Protein AF-A0AAD7PDM5-F1 (afdb_monomer_lite)

Sequence (112 aa):
MDISDCGIIEEIVTGEGSSDSSENVIVFKSLNSFTFDCLPKLASFFSGTYSLNFPSLKRLTVSQCPEMKSLCQGIPSAPDLKHVRLSETKLKKYIEEMFVQDLDYYSNEEEE

Structure (mmCIF, N/CA/C/O backbone):
data_AF-A0AAD7PDM5-F1
#
_entry.id   AF-A0AAD7PDM5-F1
#
loop_
_atom_site.group_PDB
_atom_site.id
_atom_site.type_symbol
_atom_site.label_atom_id
_atom_site.label_alt_id
_atom_site.label_comp_id
_atom_site.label_asym_id
_atom_site.label_entity_id
_atom_site.label_seq_id
_atom_site.pdbx_PDB_ins_code
_atom_site.Cartn_x
_atom_site.Cartn_y
_atom_site.Cartn_z
_atom_site.occupancy
_atom_site.B_iso_or_equiv
_atom_site.auth_seq_id
_atom_site.auth_comp_id
_atom_site.auth_asym_id
_atom_site.auth_atom_id
_atom_site.pdbx_PDB_model_num
ATOM 1 N N . MET A 1 1 ? -6.128 -0.990 -10.883 1.00 90.50 1 MET A N 1
ATOM 2 C CA . MET A 1 1 ? -6.757 -1.965 -9.978 1.00 90.50 1 MET A CA 1
ATOM 3 C C . MET A 1 1 ? -7.675 -1.189 -9.070 1.00 90.50 1 MET A C 1
ATOM 5 O O . MET A 1 1 ? -7.255 -0.148 -8.578 1.00 90.50 1 MET A O 1
ATOM 9 N N . ASP A 1 2 ? -8.903 -1.663 -8.933 1.00 95.00 2 ASP A N 1
ATOM 10 C CA . ASP A 1 2 ? -9.961 -1.007 -8.177 1.00 95.00 2 ASP A CA 1
ATOM 11 C C . ASP A 1 2 ? -10.674 -2.082 -7.354 1.00 95.00 2 ASP A C 1
ATOM 13 O O . ASP A 1 2 ? -11.073 -3.105 -7.917 1.00 95.00 2 ASP A O 1
ATOM 17 N N . ILE A 1 3 ? -10.709 -1.911 -6.036 1.00 95.75 3 ILE A N 1
ATOM 18 C CA . ILE A 1 3 ? -11.349 -2.832 -5.097 1.00 95.75 3 ILE A CA 1
ATOM 19 C C . ILE A 1 3 ? -12.137 -1.981 -4.115 1.00 95.75 3 ILE A C 1
ATOM 21 O O .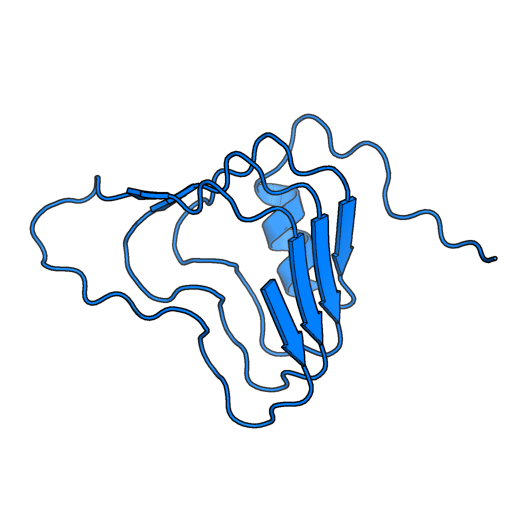 ILE A 1 3 ? -11.550 -1.163 -3.403 1.00 95.75 3 ILE A O 1
ATOM 25 N N . SER A 1 4 ? -13.445 -2.211 -4.056 1.00 96.75 4 SER A N 1
ATOM 26 C CA . SER A 1 4 ? -14.324 -1.496 -3.145 1.00 96.75 4 SER A CA 1
ATOM 27 C C . SER A 1 4 ? -15.271 -2.420 -2.380 1.00 96.75 4 SER A C 1
ATOM 29 O O . SER A 1 4 ? -15.478 -3.576 -2.759 1.00 96.75 4 SER A O 1
ATOM 31 N N . ASP A 1 5 ? -15.839 -1.894 -1.295 1.00 96.81 5 ASP A N 1
ATOM 32 C CA . ASP A 1 5 ? -17.033 -2.418 -0.618 1.00 96.81 5 ASP A CA 1
ATOM 33 C C . ASP A 1 5 ? -16.924 -3.882 -0.171 1.00 96.81 5 ASP A C 1
ATOM 35 O O . ASP A 1 5 ? -17.818 -4.707 -0.386 1.00 96.81 5 ASP A O 1
ATOM 39 N N . CYS A 1 6 ? -15.816 -4.217 0.491 1.00 96.69 6 CYS A N 1
ATOM 40 C CA . CYS A 1 6 ? -15.573 -5.568 0.978 1.00 96.69 6 CYS A CA 1
ATOM 41 C C . CYS A 1 6 ? -15.185 -5.594 2.457 1.00 96.69 6 CYS A C 1
ATOM 43 O O . CYS A 1 6 ? -14.091 -5.198 2.850 1.00 96.69 6 CYS A O 1
ATOM 45 N N . GLY A 1 7 ? -16.068 -6.156 3.287 1.00 95.50 7 GLY A N 1
ATOM 46 C CA . GLY A 1 7 ? -15.893 -6.219 4.743 1.00 95.50 7 GLY A CA 1
ATOM 47 C C . GLY A 1 7 ? -14.980 -7.334 5.267 1.00 95.50 7 GLY A C 1
ATOM 48 O O . GLY A 1 7 ? -14.885 -7.505 6.484 1.00 95.50 7 GLY A O 1
ATOM 49 N N . ILE A 1 8 ? -14.366 -8.131 4.385 1.00 94.88 8 ILE A N 1
ATOM 50 C CA . ILE A 1 8 ? -13.618 -9.342 4.774 1.00 94.88 8 ILE A CA 1
ATOM 51 C C . ILE A 1 8 ? -12.184 -9.410 4.248 1.00 94.88 8 ILE A C 1
ATOM 53 O O . ILE A 1 8 ? -11.427 -10.245 4.728 1.00 94.88 8 ILE A O 1
ATOM 57 N N . ILE A 1 9 ? -11.813 -8.589 3.264 1.00 94.56 9 ILE A N 1
ATOM 58 C CA . ILE A 1 9 ? -10.469 -8.632 2.684 1.00 94.56 9 ILE A CA 1
ATOM 59 C C . ILE A 1 9 ? -9.478 -8.040 3.683 1.00 94.56 9 ILE A C 1
ATOM 61 O O . ILE A 1 9 ? -9.620 -6.888 4.085 1.00 94.56 9 ILE A O 1
ATOM 65 N N . GLU A 1 10 ? -8.470 -8.832 4.038 1.00 93.38 10 GLU A N 1
ATOM 66 C CA . GLU A 1 10 ? -7.372 -8.426 4.922 1.00 93.38 10 GLU A CA 1
ATOM 67 C C . GLU A 1 10 ? -6.093 -8.105 4.134 1.00 93.38 10 GLU A C 1
ATOM 69 O O . GLU A 1 10 ? -5.320 -7.227 4.525 1.00 93.38 10 GLU A O 1
ATOM 74 N N . GLU A 1 11 ? -5.900 -8.768 2.989 1.00 91.19 11 GLU A N 1
ATOM 75 C CA . GLU A 1 11 ? -4.728 -8.657 2.116 1.00 91.19 11 GLU A CA 1
ATOM 76 C C . GLU A 1 11 ? -5.144 -8.836 0.646 1.00 91.19 11 GLU A C 1
ATOM 78 O O . GLU A 1 11 ? -6.064 -9.602 0.349 1.00 91.19 11 GLU A O 1
ATOM 83 N N . ILE A 1 12 ? -4.484 -8.139 -0.287 1.00 92.06 12 ILE A N 1
ATOM 84 C CA . ILE A 1 12 ? -4.822 -8.215 -1.724 1.00 92.06 12 ILE A CA 1
ATOM 85 C C . ILE A 1 12 ? -3.999 -9.283 -2.441 1.00 92.06 12 ILE A C 1
ATOM 87 O O . ILE A 1 12 ? -4.511 -10.020 -3.283 1.00 92.06 12 ILE A O 1
ATOM 91 N N . VAL A 1 13 ? -2.706 -9.339 -2.132 1.00 89.38 13 VAL A N 1
ATOM 92 C CA . VAL A 1 13 ? -1.759 -10.277 -2.721 1.00 89.38 13 VAL A CA 1
ATOM 93 C C . VAL A 1 13 ? -1.044 -11.004 -1.593 1.00 89.38 13 VAL A C 1
ATOM 95 O O . VAL A 1 13 ? -0.414 -10.386 -0.740 1.00 89.38 13 VAL A O 1
ATOM 98 N N . THR A 1 14 ? -1.091 -12.327 -1.620 1.00 85.25 14 THR A N 1
ATOM 99 C CA . THR A 1 14 ? -0.357 -13.184 -0.687 1.00 85.25 14 THR A CA 1
ATOM 100 C C . THR A 1 14 ? 0.832 -13.799 -1.410 1.00 85.25 14 THR A C 1
ATOM 102 O O . THR A 1 14 ? 0.688 -14.310 -2.523 1.00 85.25 14 THR A O 1
ATOM 105 N N . GLY A 1 15 ? 2.012 -13.750 -0.800 1.00 78.06 15 GLY A N 1
ATOM 106 C CA . GLY A 1 15 ? 3.214 -14.385 -1.335 1.00 78.06 15 GLY A CA 1
ATOM 107 C C . GLY A 1 15 ? 3.786 -15.371 -0.332 1.00 78.06 15 GLY A C 1
ATOM 108 O O . GLY A 1 15 ? 4.201 -14.967 0.750 1.00 78.06 15 GLY A O 1
ATOM 109 N N . GLU A 1 16 ? 3.850 -16.647 -0.698 1.00 69.69 16 GLU A N 1
ATOM 110 C CA . GLU A 1 16 ? 4.589 -17.650 0.067 1.00 69.69 16 GLU A CA 1
ATOM 111 C C . GLU A 1 16 ? 6.082 -17.475 -0.238 1.00 69.69 16 GLU A C 1
ATOM 113 O O . GLU A 1 16 ? 6.561 -17.841 -1.310 1.00 69.69 16 GLU A O 1
ATOM 118 N N . GLY A 1 17 ? 6.824 -16.839 0.667 1.00 60.28 17 GLY A N 1
ATOM 119 C CA . GLY A 1 17 ? 8.270 -16.716 0.518 1.00 60.28 17 GLY A CA 1
ATOM 120 C C . GLY A 1 17 ? 8.944 -18.060 0.788 1.00 60.28 17 GLY A C 1
ATOM 121 O O . GLY A 1 17 ? 8.943 -18.517 1.929 1.00 60.28 17 GLY A O 1
ATOM 122 N N . SER A 1 18 ? 9.570 -18.681 -0.217 1.00 58.09 18 SER A N 1
ATOM 123 C CA . SER A 1 18 ? 10.646 -19.633 0.078 1.00 58.09 18 SER A CA 1
ATOM 124 C C . SER A 1 18 ? 11.827 -18.855 0.668 1.00 58.09 18 SER A C 1
ATOM 126 O O . SER A 1 18 ? 12.114 -17.730 0.252 1.00 58.09 18 SER A O 1
ATOM 128 N N . SER A 1 19 ? 12.500 -19.433 1.661 1.00 57.22 19 SER A N 1
ATOM 129 C CA . SER A 1 19 ? 13.586 -18.832 2.455 1.00 57.22 19 SER A CA 1
ATOM 130 C C . SER A 1 19 ? 14.827 -18.392 1.668 1.00 57.22 19 SER A C 1
ATOM 132 O O . SER A 1 19 ? 15.790 -17.920 2.268 1.00 57.22 19 SER A O 1
ATOM 134 N N . ASP A 1 20 ? 14.834 -18.551 0.346 1.00 55.72 20 ASP A N 1
ATOM 135 C CA . ASP A 1 20 ? 16.071 -18.733 -0.409 1.00 55.72 20 ASP A CA 1
ATOM 136 C C . ASP A 1 20 ? 16.550 -17.495 -1.175 1.00 55.72 20 ASP A C 1
ATOM 138 O O . ASP A 1 20 ? 17.586 -17.557 -1.831 1.00 55.72 20 ASP A O 1
ATOM 142 N N . SER A 1 21 ? 15.887 -16.340 -1.058 1.00 54.66 21 SER A N 1
ATOM 143 C CA . SER A 1 21 ? 16.481 -15.084 -1.536 1.00 54.66 21 SER A CA 1
ATOM 144 C C . SER A 1 21 ? 15.805 -13.832 -0.976 1.00 54.66 21 SER A C 1
ATOM 146 O O . SER A 1 21 ? 14.666 -13.496 -1.297 1.00 54.66 21 SER A O 1
ATOM 148 N N . SER A 1 22 ? 16.576 -13.050 -0.221 1.00 56.16 22 SER A N 1
ATOM 149 C CA . SER A 1 22 ? 16.276 -11.675 0.208 1.00 56.16 22 SER A CA 1
ATOM 150 C C . SER A 1 22 ? 16.265 -10.647 -0.942 1.00 56.16 22 SER A C 1
ATOM 152 O O . SER A 1 22 ? 16.366 -9.449 -0.698 1.00 56.16 22 SER A O 1
ATOM 154 N N . GLU A 1 23 ? 16.166 -11.100 -2.197 1.00 64.19 23 GLU A N 1
ATOM 155 C CA . GLU A 1 23 ? 16.323 -10.283 -3.412 1.00 64.19 23 GLU A CA 1
ATOM 156 C C . GLU A 1 23 ? 15.141 -10.389 -4.390 1.00 64.19 23 GLU A C 1
ATOM 158 O O . GLU A 1 23 ? 15.154 -9.775 -5.455 1.00 64.19 23 GLU A O 1
ATOM 163 N N . ASN A 1 24 ? 14.096 -11.153 -4.065 1.00 77.31 24 ASN A N 1
ATOM 164 C CA . ASN A 1 24 ? 12.965 -11.315 -4.977 1.00 77.31 24 ASN A CA 1
ATOM 165 C C . ASN A 1 24 ? 12.109 -10.039 -5.029 1.00 77.31 24 ASN A C 1
ATOM 167 O O . ASN A 1 24 ? 11.696 -9.490 -4.003 1.00 77.31 24 ASN A O 1
ATOM 171 N N . VAL A 1 25 ? 11.822 -9.591 -6.254 1.00 84.94 25 VAL A N 1
ATOM 172 C CA . VAL A 1 25 ? 11.016 -8.400 -6.546 1.00 84.94 25 VAL A CA 1
ATOM 173 C C . VAL A 1 25 ? 9.797 -8.796 -7.373 1.00 84.94 25 VAL A C 1
ATOM 175 O O . VAL A 1 25 ? 9.932 -9.371 -8.454 1.00 84.94 25 VAL A O 1
ATOM 178 N N . ILE A 1 26 ? 8.603 -8.432 -6.910 1.00 88.88 26 ILE A N 1
ATOM 179 C CA . ILE A 1 26 ? 7.371 -8.530 -7.698 1.00 88.88 26 ILE A CA 1
ATOM 180 C C . ILE A 1 26 ? 7.191 -7.226 -8.472 1.00 88.88 26 ILE A C 1
ATOM 182 O O . ILE A 1 26 ? 7.140 -6.144 -7.887 1.00 88.88 26 ILE A O 1
ATOM 186 N N . VAL A 1 27 ? 7.070 -7.322 -9.799 1.00 91.88 27 VAL A N 1
ATOM 187 C CA . VAL A 1 27 ? 6.947 -6.150 -10.676 1.00 91.88 27 VAL A CA 1
ATOM 188 C C . VAL A 1 27 ? 5.554 -6.068 -11.297 1.00 91.88 27 VAL A C 1
ATOM 190 O O . VAL A 1 27 ? 5.190 -6.870 -12.157 1.00 91.88 27 VAL A O 1
ATOM 193 N N . PHE A 1 28 ? 4.809 -5.025 -10.948 1.00 92.06 28 PHE A N 1
ATOM 194 C CA . PHE A 1 28 ? 3.503 -4.701 -11.521 1.00 92.06 28 PHE A CA 1
ATOM 195 C C . PHE A 1 28 ? 3.658 -3.750 -12.714 1.00 92.06 28 PHE A C 1
ATOM 197 O O . PHE A 1 28 ? 3.364 -2.557 -12.637 1.00 92.06 28 PHE A O 1
ATOM 204 N N . LYS A 1 29 ? 4.146 -4.287 -13.840 1.00 92.75 29 LYS A N 1
ATOM 205 C CA . LYS A 1 29 ? 4.576 -3.494 -15.011 1.00 92.75 29 LYS A CA 1
ATOM 206 C C . LYS A 1 29 ? 3.499 -2.590 -15.612 1.00 92.75 29 LYS A C 1
ATOM 208 O O . LYS A 1 29 ? 3.819 -1.501 -16.062 1.00 92.75 29 LYS A O 1
ATOM 213 N N . SER A 1 30 ? 2.248 -3.038 -15.652 1.00 93.19 30 SER A N 1
ATOM 214 C CA . SER A 1 30 ? 1.169 -2.348 -16.380 1.00 93.19 30 SER A CA 1
ATOM 215 C C . SER A 1 30 ? 0.158 -1.668 -15.463 1.00 93.19 30 SER A C 1
ATOM 217 O O . SER A 1 30 ? -0.908 -1.254 -15.909 1.00 93.19 30 SER A O 1
ATOM 219 N N . LEU A 1 31 ? 0.450 -1.585 -14.167 1.00 93.12 31 LEU A N 1
ATOM 220 C CA . LEU A 1 31 ? -0.513 -1.090 -13.203 1.00 93.12 31 LEU A CA 1
ATOM 221 C C . LEU A 1 31 ? -0.404 0.427 -13.066 1.00 93.12 31 LEU A C 1
ATOM 223 O O . LEU A 1 31 ? 0.544 0.930 -12.478 1.00 93.12 31 LEU A O 1
ATOM 227 N N . ASN A 1 32 ? -1.377 1.154 -13.620 1.00 94.44 32 ASN A N 1
ATOM 228 C CA . ASN A 1 32 ? -1.338 2.619 -13.654 1.00 94.44 32 ASN A CA 1
ATOM 229 C C . ASN A 1 32 ? -2.017 3.309 -12.472 1.00 94.44 32 ASN A C 1
ATOM 231 O O . ASN A 1 32 ? -1.659 4.442 -12.143 1.00 94.44 32 ASN A O 1
ATOM 235 N N . SER A 1 33 ? -2.995 2.660 -11.847 1.00 92.31 33 SER A N 1
ATOM 236 C CA . SER A 1 33 ? -3.703 3.212 -10.695 1.00 92.31 33 SER A CA 1
ATOM 237 C C . SER A 1 33 ? -4.099 2.138 -9.693 1.00 92.31 33 SER A C 1
ATOM 239 O O . SER A 1 33 ? -4.438 1.013 -10.079 1.00 92.31 33 SER A O 1
ATOM 241 N N . PHE A 1 34 ? -4.099 2.531 -8.424 1.00 89.25 34 PHE A N 1
ATOM 242 C CA . PHE A 1 34 ? -4.680 1.816 -7.299 1.00 89.25 34 PHE A CA 1
ATOM 243 C C . PHE A 1 34 ? -5.835 2.612 -6.712 1.00 89.25 34 PHE A C 1
ATOM 245 O O . PHE A 1 34 ? -5.655 3.787 -6.392 1.00 89.25 34 PHE A O 1
ATOM 252 N N . THR A 1 35 ? -6.967 1.944 -6.529 1.00 93.50 35 THR A N 1
ATOM 253 C CA . THR A 1 35 ? -8.093 2.443 -5.746 1.00 93.50 35 THR A CA 1
ATOM 254 C C . THR A 1 35 ? -8.516 1.358 -4.764 1.00 93.50 35 THR A C 1
ATOM 256 O O . THR A 1 35 ? -8.815 0.239 -5.182 1.00 93.50 35 THR A O 1
ATOM 259 N N . PHE A 1 36 ? -8.512 1.698 -3.479 1.00 94.81 36 PHE A N 1
ATOM 260 C CA . PHE A 1 36 ? -9.067 0.902 -2.390 1.00 94.81 36 PHE A CA 1
ATOM 261 C C . PHE A 1 36 ? -10.090 1.758 -1.650 1.00 94.81 36 PHE A C 1
ATOM 263 O O . PHE A 1 36 ? -9.732 2.829 -1.158 1.00 94.81 36 PHE A O 1
ATOM 270 N N . ASP A 1 37 ? -11.343 1.313 -1.602 1.00 95.75 37 ASP A N 1
ATOM 271 C CA . ASP A 1 37 ? -12.424 2.041 -0.930 1.00 95.75 37 ASP A CA 1
ATOM 272 C C . ASP A 1 37 ? -13.299 1.109 -0.084 1.00 95.75 37 ASP A C 1
ATOM 274 O O . ASP A 1 37 ? -13.589 -0.013 -0.483 1.00 95.75 37 ASP A O 1
ATOM 278 N N . CYS A 1 38 ? -13.736 1.547 1.093 1.00 96.56 38 CYS A N 1
ATOM 279 C CA . CYS A 1 38 ? -14.619 0.757 1.964 1.00 96.56 38 CYS A CA 1
ATOM 280 C C . CYS A 1 38 ? -14.100 -0.671 2.261 1.00 96.56 38 CYS A C 1
ATOM 282 O O . CYS A 1 38 ? -14.855 -1.648 2.192 1.00 96.56 38 CYS A O 1
ATOM 284 N N . LEU A 1 39 ? -12.812 -0.810 2.602 1.00 96.75 39 LEU A N 1
ATOM 285 C CA . LEU A 1 39 ? -12.188 -2.088 2.974 1.00 96.75 39 LEU A CA 1
ATOM 286 C C . LEU A 1 39 ? -11.790 -2.065 4.461 1.00 96.75 39 LEU A C 1
ATOM 288 O O . LEU A 1 39 ? -10.615 -1.883 4.789 1.00 96.75 39 LEU A O 1
ATOM 292 N N . PRO A 1 40 ? -12.747 -2.239 5.396 1.00 95.38 40 PRO A N 1
ATOM 293 C CA . PRO A 1 40 ? -12.524 -1.998 6.822 1.00 95.38 40 PRO A CA 1
ATOM 294 C C . PRO A 1 40 ? -11.465 -2.893 7.466 1.00 95.38 40 PRO A C 1
ATOM 296 O O . PRO A 1 40 ? -10.927 -2.506 8.498 1.00 95.38 40 PRO A O 1
ATOM 299 N N . LYS A 1 41 ? -11.174 -4.057 6.873 1.00 96.12 41 LYS A N 1
ATOM 300 C CA . LYS A 1 41 ? -10.204 -5.031 7.389 1.00 96.12 41 LYS A CA 1
ATOM 301 C C . LYS A 1 41 ? -8.878 -5.074 6.636 1.00 96.12 41 LYS A C 1
ATOM 303 O O . LYS A 1 41 ? -7.985 -5.826 7.015 1.00 96.12 41 LYS A O 1
ATOM 308 N N . LEU A 1 42 ? -8.738 -4.303 5.556 1.00 95.12 42 LEU A N 1
ATOM 309 C CA . LEU A 1 42 ? -7.533 -4.349 4.736 1.00 95.12 42 LEU A CA 1
ATOM 310 C C . LEU A 1 42 ? -6.352 -3.826 5.557 1.00 95.12 42 LEU A C 1
ATOM 312 O O . LEU A 1 42 ? -6.320 -2.649 5.898 1.00 95.12 42 LEU A O 1
ATOM 316 N N . ALA A 1 43 ? -5.375 -4.681 5.851 1.00 92.38 43 ALA A N 1
ATOM 317 C CA . ALA A 1 43 ? -4.204 -4.325 6.648 1.00 92.38 43 ALA A CA 1
ATOM 318 C C . ALA A 1 43 ? -3.008 -3.920 5.770 1.00 92.38 43 ALA A C 1
ATOM 320 O O . ALA A 1 43 ? -2.283 -2.969 6.094 1.00 92.38 43 ALA A O 1
ATOM 321 N N . SER A 1 44 ? -2.809 -4.626 4.652 1.00 91.12 44 SER A N 1
ATOM 322 C CA . SER A 1 44 ? -1.736 -4.360 3.690 1.00 91.12 44 SER A CA 1
ATOM 323 C C . SER A 1 44 ? -2.108 -4.800 2.273 1.00 91.12 44 SER A C 1
ATOM 325 O O . SER A 1 44 ? -2.985 -5.640 2.081 1.00 91.12 44 SER A O 1
ATOM 327 N N . PHE A 1 45 ? -1.438 -4.250 1.257 1.00 92.06 45 PHE A N 1
ATOM 328 C CA . PHE A 1 45 ? -1.613 -4.739 -0.115 1.00 92.06 45 PHE A CA 1
ATOM 329 C C . PHE A 1 45 ? -0.932 -6.103 -0.321 1.00 92.06 45 PHE A C 1
ATOM 331 O O . PHE A 1 45 ? -1.513 -6.979 -0.959 1.00 92.06 45 PHE A O 1
ATOM 338 N N . PHE A 1 46 ? 0.269 -6.291 0.231 1.00 90.75 46 PHE A N 1
ATOM 339 C CA . PHE A 1 46 ? 1.066 -7.507 0.097 1.00 90.75 46 PHE A CA 1
ATOM 340 C C . PHE A 1 46 ? 1.721 -7.918 1.417 1.00 90.75 46 PHE A C 1
ATOM 342 O O . PHE A 1 46 ? 2.445 -7.127 2.026 1.00 90.75 46 PHE A O 1
ATOM 349 N N . SER A 1 47 ? 1.539 -9.179 1.799 1.00 87.25 47 SER A N 1
ATOM 350 C CA . SER A 1 47 ? 2.039 -9.748 3.057 1.00 87.25 47 SER A CA 1
ATOM 351 C C . SER A 1 47 ? 3.302 -10.599 2.936 1.00 87.25 47 SER A C 1
ATOM 353 O O . SER A 1 47 ? 3.825 -11.075 3.942 1.00 87.25 47 SER A O 1
ATOM 355 N N . GLY A 1 48 ? 3.823 -10.793 1.722 1.00 84.56 48 GLY A N 1
ATOM 356 C CA . GLY A 1 48 ? 5.070 -11.527 1.522 1.00 84.56 48 GLY A CA 1
ATOM 357 C C . GLY A 1 48 ? 6.322 -10.696 1.826 1.00 84.56 48 GLY A C 1
ATOM 358 O O . GLY A 1 48 ? 6.285 -9.475 1.982 1.00 84.56 48 GLY A O 1
ATOM 359 N N . THR A 1 49 ? 7.469 -11.375 1.842 1.00 80.94 49 THR A N 1
ATOM 360 C CA . THR A 1 49 ? 8.787 -10.785 2.142 1.00 80.94 49 THR A CA 1
ATOM 361 C C . THR A 1 49 ? 9.470 -10.135 0.934 1.00 80.94 49 THR A C 1
ATOM 363 O O . THR A 1 49 ? 10.550 -9.563 1.064 1.00 80.94 49 THR A O 1
ATOM 366 N N . TYR A 1 50 ? 8.861 -10.226 -0.249 1.00 84.25 50 TYR A N 1
ATOM 367 C CA . TYR A 1 50 ? 9.402 -9.695 -1.498 1.00 84.25 50 TYR A CA 1
ATOM 368 C C . TYR A 1 50 ? 9.190 -8.185 -1.631 1.00 84.25 50 TYR A C 1
ATOM 370 O O . TYR A 1 50 ? 8.171 -7.632 -1.213 1.00 84.25 50 TYR A O 1
ATOM 378 N N . SER A 1 51 ? 10.142 -7.515 -2.276 1.00 84.44 51 SER A N 1
ATOM 379 C CA . SER A 1 51 ? 10.005 -6.097 -2.609 1.00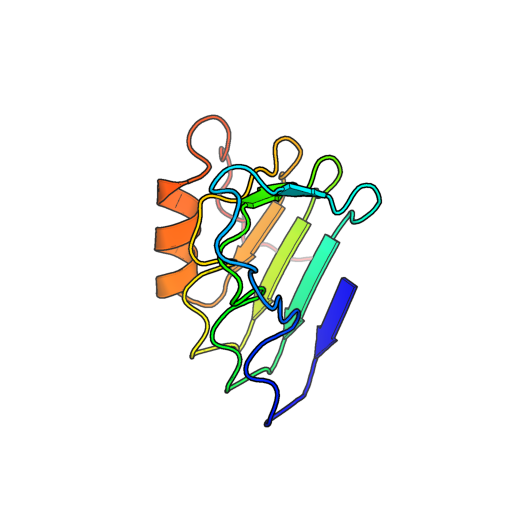 84.44 51 SER A CA 1
ATOM 380 C C . SER A 1 51 ? 9.000 -5.913 -3.742 1.00 84.44 51 SER A C 1
ATOM 382 O O . SER A 1 51 ? 8.887 -6.755 -4.635 1.00 84.44 51 SER A O 1
ATOM 384 N N . LEU A 1 52 ? 8.282 -4.793 -3.741 1.00 88.94 52 LEU A N 1
ATOM 385 C CA . LEU A 1 52 ? 7.328 -4.468 -4.800 1.00 88.94 52 LEU A CA 1
ATOM 386 C C . LEU A 1 52 ? 7.877 -3.364 -5.696 1.00 88.94 52 LEU A C 1
ATOM 388 O O . LEU A 1 52 ? 8.448 -2.389 -5.215 1.00 88.94 52 LEU A O 1
ATOM 392 N N . ASN A 1 53 ? 7.664 -3.489 -7.001 1.00 90.81 53 ASN A N 1
ATOM 393 C CA . ASN A 1 53 ? 7.986 -2.449 -7.967 1.00 90.81 53 ASN A CA 1
ATOM 394 C C . ASN A 1 53 ? 6.774 -2.146 -8.856 1.00 90.81 53 ASN A C 1
ATOM 396 O O . ASN A 1 53 ? 6.189 -3.038 -9.473 1.00 90.81 53 ASN A O 1
ATOM 400 N N . PHE A 1 54 ? 6.434 -0.867 -8.942 1.00 91.94 54 PHE A N 1
ATOM 401 C CA . PHE A 1 54 ? 5.302 -0.305 -9.658 1.00 91.94 54 PHE A CA 1
ATOM 402 C C . PHE A 1 54 ? 5.787 0.724 -10.693 1.00 91.94 54 PHE A C 1
ATOM 404 O O . PHE A 1 54 ? 5.542 1.923 -10.548 1.00 91.94 54 PHE A O 1
ATOM 411 N N . PRO A 1 55 ? 6.465 0.287 -11.768 1.00 92.12 55 PRO A N 1
ATOM 412 C CA . PRO A 1 55 ? 7.156 1.190 -12.690 1.00 92.12 55 PRO A CA 1
ATOM 413 C C . PRO A 1 55 ? 6.224 2.088 -13.514 1.00 92.12 55 PRO A C 1
ATOM 415 O O . PRO A 1 55 ? 6.702 2.979 -14.197 1.00 92.12 55 PRO A O 1
ATOM 418 N N . SER A 1 56 ? 4.912 1.844 -13.517 1.00 94.00 56 SER A N 1
ATOM 419 C CA . SER A 1 56 ? 3.939 2.629 -14.293 1.00 94.00 56 SER A CA 1
ATOM 420 C C . SER A 1 56 ? 2.789 3.180 -13.455 1.00 94.00 56 SER A C 1
ATOM 422 O O . SER A 1 56 ? 1.828 3.717 -14.023 1.00 94.00 56 SER A O 1
ATOM 424 N N . LEU A 1 57 ? 2.866 3.042 -12.128 1.00 92.19 57 LEU A N 1
ATOM 425 C CA . LEU A 1 57 ? 1.832 3.500 -11.210 1.00 92.19 57 LEU A CA 1
ATOM 426 C C . LEU A 1 57 ? 1.893 5.013 -11.081 1.00 92.19 57 LEU A C 1
ATOM 428 O O . LEU A 1 57 ? 2.896 5.558 -10.649 1.00 92.19 57 LEU A O 1
ATOM 432 N N . LYS A 1 58 ? 0.789 5.672 -11.429 1.00 91.56 58 LYS A N 1
ATOM 433 C CA . LYS A 1 58 ? 0.659 7.133 -11.427 1.00 91.56 58 LYS A CA 1
ATOM 434 C C . LYS A 1 58 ? -0.261 7.642 -10.330 1.00 91.56 58 LYS A C 1
ATOM 436 O O . LYS A 1 58 ? -0.146 8.801 -9.936 1.00 91.56 58 LYS A O 1
ATOM 441 N N . ARG A 1 59 ? -1.205 6.809 -9.877 1.00 90.38 59 ARG A N 1
ATOM 442 C CA . ARG A 1 59 ? -2.242 7.194 -8.914 1.00 90.38 59 ARG A CA 1
ATOM 443 C C . ARG A 1 59 ? -2.440 6.143 -7.833 1.00 90.38 59 ARG A C 1
ATOM 445 O O . ARG A 1 59 ? -2.632 4.976 -8.160 1.00 90.38 59 ARG A O 1
ATOM 452 N N . LEU A 1 60 ? -2.476 6.578 -6.581 1.00 90.88 60 LEU A N 1
ATOM 453 C CA . LEU A 1 60 ? -2.864 5.778 -5.424 1.00 90.88 60 LEU A CA 1
ATOM 454 C C . LEU A 1 60 ? -4.015 6.481 -4.705 1.00 90.88 60 LEU A C 1
ATOM 456 O O . LEU A 1 60 ? -3.901 7.647 -4.339 1.00 90.88 60 LEU A O 1
ATOM 460 N N . THR A 1 61 ? -5.133 5.790 -4.530 1.00 91.75 61 THR A N 1
ATOM 461 C CA . THR A 1 61 ? -6.288 6.254 -3.762 1.00 91.75 61 THR A CA 1
ATOM 462 C C . THR A 1 61 ? -6.650 5.201 -2.726 1.00 91.75 61 THR A C 1
ATOM 464 O O . THR A 1 61 ? -6.878 4.048 -3.083 1.00 91.75 61 THR A O 1
ATOM 467 N N . VAL A 1 62 ? -6.678 5.596 -1.456 1.00 92.94 62 VAL A N 1
ATOM 468 C CA . VAL A 1 62 ? -7.109 4.756 -0.336 1.00 92.94 62 VAL A CA 1
ATOM 469 C C . VAL A 1 62 ? -8.088 5.549 0.514 1.00 92.94 62 VAL A C 1
ATOM 471 O O . VAL A 1 62 ? -7.751 6.616 1.030 1.00 92.94 62 VAL A O 1
ATOM 474 N N . SER A 1 63 ? -9.299 5.026 0.628 1.00 93.31 63 SER A N 1
ATOM 475 C CA . SER A 1 63 ? -10.424 5.657 1.302 1.00 93.31 63 SER A CA 1
ATOM 476 C C . SER A 1 63 ? -11.142 4.627 2.170 1.00 93.31 63 SER A C 1
ATOM 478 O O . SER A 1 63 ? -11.315 3.484 1.759 1.00 93.31 63 SER A O 1
ATOM 480 N N . GLN A 1 64 ? -11.541 4.992 3.387 1.00 93.75 64 GLN A N 1
ATOM 481 C CA . GLN A 1 64 ? -12.339 4.126 4.270 1.00 93.75 64 GLN A CA 1
ATOM 482 C C . GLN A 1 64 ? -11.733 2.714 4.475 1.00 93.75 64 GLN A C 1
ATOM 484 O O . GLN A 1 64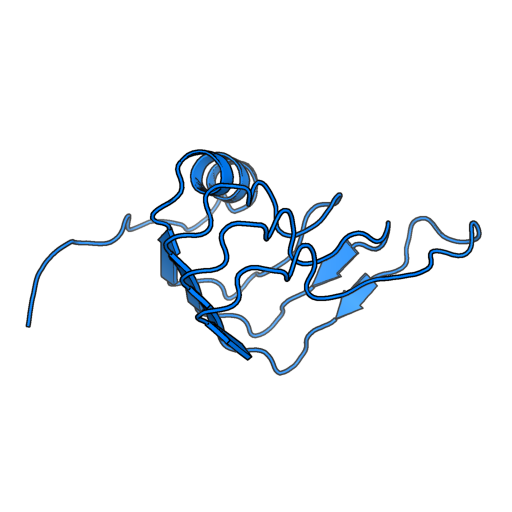 ? -12.435 1.700 4.487 1.00 93.75 64 GLN A O 1
ATOM 489 N N . CYS A 1 65 ? -10.413 2.653 4.648 1.00 94.38 65 CYS A N 1
ATOM 490 C CA . CYS A 1 65 ? -9.601 1.467 4.927 1.00 94.38 65 CYS A CA 1
ATOM 491 C C . CYS A 1 65 ? -8.849 1.622 6.274 1.00 94.38 65 CYS A C 1
ATOM 493 O O . CYS A 1 65 ? -7.616 1.626 6.300 1.00 94.38 65 CYS A O 1
ATOM 495 N N . PRO A 1 66 ? -9.552 1.762 7.417 1.00 92.88 66 PRO A N 1
ATOM 496 C CA . PRO A 1 66 ? -8.990 2.166 8.716 1.00 92.88 66 PRO A CA 1
ATOM 497 C C . PRO A 1 66 ? -7.873 1.269 9.274 1.00 92.88 66 PRO A C 1
ATOM 499 O O . PRO A 1 66 ? -7.070 1.723 10.101 1.00 92.88 66 PRO A O 1
ATOM 502 N N . GLU A 1 67 ? -7.819 -0.000 8.869 1.00 93.69 67 GLU A N 1
ATOM 503 C CA . GLU A 1 67 ? -6.792 -0.946 9.314 1.00 93.69 67 GLU A CA 1
ATOM 504 C C . GLU A 1 67 ? -5.516 -0.912 8.464 1.00 93.69 67 GLU A C 1
ATOM 506 O O . GLU A 1 67 ? -4.480 -1.414 8.916 1.00 93.69 67 GLU A O 1
ATOM 511 N N . MET A 1 68 ? -5.548 -0.248 7.304 1.00 92.25 68 MET A N 1
ATOM 512 C CA . MET A 1 68 ? -4.445 -0.249 6.351 1.00 92.25 68 MET A CA 1
ATOM 513 C C . MET A 1 68 ? -3.294 0.621 6.856 1.00 92.25 68 MET A C 1
ATOM 515 O O . MET A 1 68 ? -3.459 1.804 7.167 1.00 92.25 68 MET A O 1
ATOM 519 N N . LYS A 1 69 ? -2.098 0.030 6.945 1.00 88.94 69 LYS A N 1
ATOM 520 C CA . LYS A 1 69 ? -0.905 0.702 7.501 1.00 88.94 69 LYS A CA 1
ATOM 521 C C . LYS A 1 69 ? 0.257 0.796 6.523 1.00 88.94 69 LYS A C 1
ATOM 523 O O . LYS A 1 69 ? 1.076 1.698 6.666 1.00 88.94 69 LYS A O 1
ATOM 528 N N . SER A 1 70 ? 0.337 -0.112 5.558 1.00 87.31 70 SER A N 1
ATOM 529 C CA . SER A 1 70 ? 1.425 -0.176 4.583 1.00 87.31 70 SER A CA 1
ATOM 530 C C . SER A 1 70 ? 0.963 -0.828 3.280 1.00 87.31 70 SER A C 1
ATOM 532 O O . SER A 1 70 ? -0.091 -1.462 3.219 1.00 87.31 70 SER A O 1
ATOM 534 N N . LEU A 1 71 ? 1.759 -0.683 2.218 1.00 87.94 71 LEU A N 1
ATOM 535 C CA . LEU A 1 71 ? 1.559 -1.441 0.978 1.00 87.94 71 LEU A CA 1
ATOM 536 C C . LEU A 1 71 ? 2.203 -2.828 1.072 1.00 87.94 71 LEU A C 1
ATOM 538 O O . LEU A 1 71 ? 1.613 -3.811 0.639 1.00 87.94 71 LEU A O 1
ATOM 542 N N . CYS A 1 72 ? 3.393 -2.921 1.657 1.00 87.31 72 CYS A N 1
ATOM 543 C CA . CYS A 1 72 ? 4.077 -4.182 1.916 1.00 87.31 72 CYS A CA 1
ATOM 544 C C . CYS A 1 72 ? 4.977 -4.079 3.153 1.00 87.31 72 CYS A C 1
ATOM 546 O O . CYS A 1 72 ? 5.124 -3.001 3.736 1.00 87.31 72 CYS A O 1
ATOM 548 N N . GLN A 1 73 ? 5.576 -5.202 3.561 1.00 81.75 73 GLN A 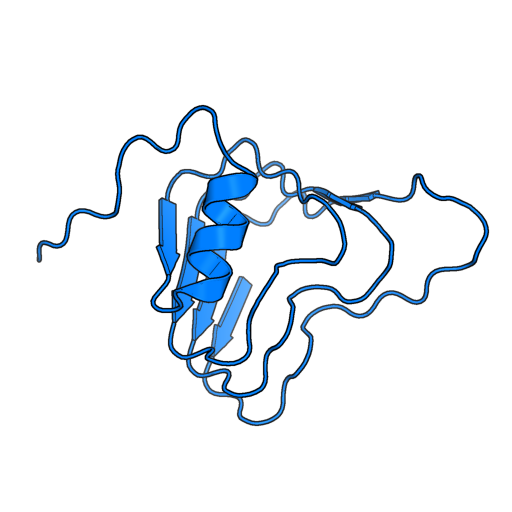N 1
ATOM 549 C CA . GLN A 1 73 ? 6.561 -5.238 4.648 1.00 81.75 73 GLN A CA 1
ATOM 550 C C . GLN A 1 73 ? 7.872 -4.509 4.282 1.00 81.75 73 GLN A C 1
ATOM 552 O O . GLN A 1 73 ? 8.573 -4.020 5.165 1.00 81.75 73 GLN A O 1
ATOM 557 N N . GLY A 1 74 ? 8.199 -4.439 2.988 1.00 78.56 74 GLY A N 1
ATOM 558 C CA . GLY A 1 74 ? 9.383 -3.762 2.459 1.00 78.56 74 GLY A CA 1
ATOM 559 C C . GLY A 1 74 ? 9.113 -2.348 1.942 1.00 78.56 74 GLY A C 1
ATOM 560 O O . GLY A 1 74 ? 8.051 -1.762 2.164 1.00 78.56 74 GLY A O 1
ATOM 561 N N . ILE A 1 75 ? 10.098 -1.812 1.215 1.00 79.62 75 ILE A N 1
ATOM 562 C CA . ILE A 1 75 ? 9.993 -0.517 0.536 1.00 79.62 75 ILE A CA 1
ATOM 563 C C . ILE A 1 75 ? 9.520 -0.742 -0.903 1.00 79.62 75 ILE A C 1
ATOM 565 O O . ILE A 1 75 ? 10.278 -1.309 -1.695 1.00 79.62 75 ILE A O 1
ATOM 569 N N . PRO A 1 76 ? 8.289 -0.336 -1.271 1.00 86.00 76 PRO A N 1
ATOM 570 C CA . PRO A 1 76 ? 7.850 -0.409 -2.648 1.00 86.00 76 PRO A CA 1
ATOM 571 C C . PRO A 1 76 ? 8.515 0.703 -3.464 1.00 86.00 76 PRO A C 1
ATOM 573 O O . PRO A 1 76 ? 8.621 1.843 -3.022 1.00 86.00 76 PRO A O 1
ATOM 576 N N . SER A 1 77 ? 8.917 0.387 -4.690 1.00 86.81 77 SER A N 1
ATOM 577 C CA . SER A 1 77 ? 9.335 1.388 -5.671 1.00 86.81 77 SER A CA 1
ATOM 578 C C . SER A 1 77 ? 8.141 1.778 -6.539 1.00 86.81 77 SER A C 1
ATOM 580 O O . SER A 1 77 ? 7.500 0.905 -7.120 1.00 86.81 77 SER A O 1
ATOM 582 N N . ALA A 1 78 ? 7.831 3.069 -6.641 1.00 88.94 78 ALA A N 1
ATOM 583 C CA . ALA A 1 78 ? 6.840 3.597 -7.582 1.00 88.94 78 ALA A CA 1
ATOM 584 C C .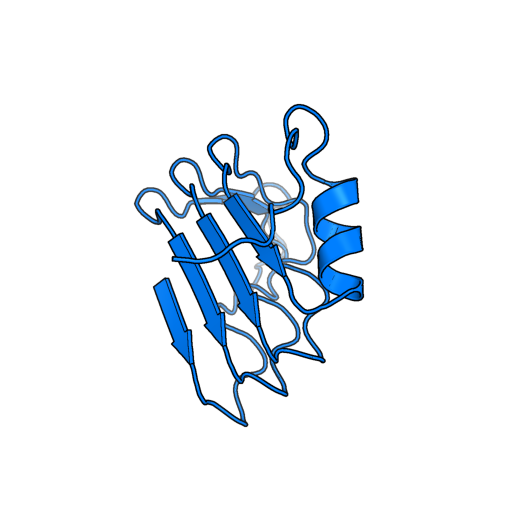 ALA A 1 78 ? 7.320 4.954 -8.135 1.00 88.94 78 ALA A C 1
ATOM 586 O O . ALA A 1 78 ? 6.847 5.998 -7.691 1.00 88.94 78 ALA A O 1
ATOM 587 N N . PRO A 1 79 ? 8.293 4.958 -9.066 1.00 86.88 79 PRO A N 1
ATOM 588 C CA . PRO A 1 79 ? 8.969 6.182 -9.513 1.00 86.88 79 PRO A CA 1
ATOM 589 C C . PRO A 1 79 ? 8.052 7.161 -10.261 1.00 86.88 79 PRO A C 1
ATOM 591 O O . PRO A 1 79 ? 8.317 8.355 -10.283 1.00 86.88 79 PRO A O 1
ATOM 594 N N . ASP A 1 80 ? 6.966 6.663 -10.854 1.00 88.75 80 ASP A N 1
ATOM 595 C CA . ASP A 1 80 ? 6.021 7.457 -11.646 1.00 88.75 80 ASP A CA 1
ATOM 596 C C . ASP A 1 80 ? 4.792 7.924 -10.841 1.00 88.75 80 ASP A C 1
ATOM 598 O O . ASP A 1 80 ? 3.831 8.439 -11.430 1.00 88.75 80 ASP A O 1
ATOM 602 N N . LEU A 1 81 ? 4.787 7.730 -9.515 1.00 86.81 81 LEU A N 1
ATOM 603 C CA . LEU A 1 81 ? 3.649 8.058 -8.659 1.00 86.81 81 LEU A CA 1
ATOM 604 C C . LEU A 1 81 ? 3.502 9.579 -8.536 1.00 86.81 81 LEU A C 1
ATOM 606 O O . LEU A 1 81 ? 4.377 10.252 -8.011 1.00 86.81 81 LEU A O 1
ATOM 610 N N . LYS A 1 82 ? 2.375 10.116 -9.016 1.00 85.25 82 LYS A N 1
ATOM 611 C CA . LYS A 1 82 ? 2.127 11.569 -9.089 1.00 85.25 82 LYS A CA 1
ATOM 612 C C . LYS A 1 82 ? 0.949 12.033 -8.255 1.00 85.25 82 LYS A C 1
ATOM 614 O O . LYS A 1 82 ? 0.913 13.176 -7.824 1.00 85.25 82 LYS A O 1
ATOM 619 N N . HIS A 1 83 ? -0.050 11.173 -8.070 1.00 86.06 83 HIS A N 1
ATOM 620 C CA . HIS A 1 83 ? -1.251 11.537 -7.331 1.00 86.06 83 HIS A CA 1
ATOM 621 C C . HIS A 1 83 ? -1.508 10.534 -6.224 1.00 86.06 83 HIS A C 1
ATOM 623 O O . HIS A 1 83 ? -1.686 9.341 -6.479 1.00 86.06 83 HIS A O 1
ATOM 629 N N . VAL A 1 84 ? -1.571 11.041 -5.001 1.00 86.50 84 VAL A N 1
ATOM 630 C CA . VAL A 1 84 ? -1.849 10.250 -3.812 1.00 86.50 84 VAL A CA 1
ATOM 631 C C . VAL A 1 84 ? -3.045 10.873 -3.099 1.00 86.50 84 VAL A C 1
ATOM 633 O O . VAL A 1 84 ? -3.038 12.059 -2.783 1.00 86.50 84 VAL A O 1
ATOM 636 N N . ARG A 1 85 ? -4.090 10.076 -2.874 1.00 88.31 85 ARG A N 1
ATOM 637 C CA . ARG A 1 85 ? -5.282 10.450 -2.104 1.00 88.31 85 ARG A CA 1
ATOM 638 C C . ARG A 1 85 ? -5.466 9.438 -0.985 1.00 88.31 85 ARG A C 1
ATOM 640 O O . ARG A 1 85 ? -5.681 8.265 -1.267 1.00 88.31 85 ARG A O 1
ATOM 647 N N . LEU A 1 86 ? -5.352 9.876 0.263 1.00 87.94 86 LEU A N 1
ATOM 648 C CA . LEU A 1 86 ? -5.466 9.013 1.440 1.00 87.94 86 LEU A CA 1
ATOM 649 C C . LEU A 1 86 ? -6.419 9.677 2.428 1.00 87.94 86 LEU A C 1
ATOM 651 O O . LEU A 1 86 ? -6.151 10.803 2.844 1.00 87.94 86 LEU A O 1
ATOM 655 N N . SER A 1 87 ? -7.481 8.987 2.840 1.00 85.25 87 SER A N 1
ATOM 656 C CA . SER A 1 87 ? -8.227 9.397 4.040 1.00 85.25 87 SER A CA 1
ATOM 657 C C . SER A 1 87 ? -7.484 9.000 5.324 1.00 85.25 87 SER A C 1
ATOM 659 O O . SER A 1 87 ? -7.656 9.622 6.372 1.00 85.25 87 SER A O 1
ATOM 661 N N . GLU A 1 88 ? -6.592 8.003 5.229 1.00 78.19 88 GLU A N 1
ATOM 662 C CA . GLU A 1 88 ? -6.016 7.316 6.386 1.00 78.19 88 GLU A CA 1
ATOM 663 C C . GLU A 1 88 ? -4.658 7.874 6.817 1.00 78.19 88 GLU A C 1
ATOM 665 O O . GLU A 1 88 ? -3.649 7.793 6.114 1.00 78.19 88 GLU A O 1
ATOM 670 N N . THR A 1 89 ? -4.612 8.378 8.052 1.00 72.38 89 THR A N 1
ATOM 671 C CA . THR A 1 89 ? -3.449 9.079 8.622 1.00 72.38 89 THR A CA 1
ATOM 672 C C . THR A 1 89 ? -2.213 8.195 8.802 1.00 72.38 89 THR A C 1
ATOM 674 O O . THR A 1 89 ? -1.089 8.667 8.632 1.00 72.38 89 THR A O 1
ATOM 677 N N . LYS A 1 90 ? -2.389 6.907 9.123 1.00 79.38 90 LYS A N 1
ATOM 678 C CA . LYS A 1 90 ? -1.270 5.964 9.320 1.00 79.38 90 LYS A CA 1
ATOM 679 C C . LYS A 1 90 ? -0.564 5.641 8.006 1.00 79.38 90 LYS A C 1
ATOM 681 O O . LYS A 1 90 ? 0.661 5.684 7.950 1.00 79.38 90 LYS A O 1
ATOM 686 N N . LEU A 1 91 ? -1.339 5.360 6.959 1.00 81.94 91 LEU A N 1
ATOM 687 C CA . LEU A 1 91 ? -0.802 5.084 5.630 1.00 81.94 91 LEU A CA 1
ATOM 688 C C . LEU A 1 91 ? -0.146 6.332 5.029 1.00 81.94 91 LEU A C 1
ATOM 690 O O . LEU A 1 91 ? 0.886 6.223 4.377 1.00 81.94 91 LEU A O 1
ATOM 694 N N . LYS A 1 92 ? -0.693 7.522 5.305 1.00 81.19 92 LYS A N 1
ATOM 695 C CA . LYS A 1 92 ? -0.089 8.795 4.896 1.00 81.19 92 LYS A CA 1
ATOM 696 C C . LYS A 1 92 ? 1.344 8.945 5.405 1.00 81.19 92 LYS A C 1
ATOM 698 O O . LYS A 1 92 ? 2.233 9.174 4.595 1.00 81.19 92 LYS A O 1
ATOM 703 N N . LYS A 1 93 ? 1.581 8.696 6.696 1.00 78.69 93 LYS A N 1
ATOM 704 C CA . LYS A 1 93 ? 2.931 8.727 7.275 1.00 78.69 93 LYS A CA 1
ATOM 705 C C . LYS A 1 93 ? 3.883 7.723 6.606 1.00 78.69 93 LYS A C 1
ATOM 707 O O . LYS A 1 93 ? 5.017 8.072 6.308 1.00 78.69 93 LYS A O 1
ATOM 712 N N . TYR A 1 94 ? 3.414 6.501 6.338 1.00 82.06 94 TYR A N 1
ATOM 713 C CA . TYR A 1 94 ? 4.196 5.482 5.623 1.00 82.06 94 TYR A CA 1
ATOM 714 C C . TYR A 1 94 ? 4.611 5.963 4.223 1.00 82.06 94 TYR A C 1
ATOM 716 O O . TYR A 1 94 ? 5.780 5.889 3.870 1.00 82.06 94 TYR A O 1
ATOM 724 N N . ILE A 1 95 ? 3.680 6.511 3.437 1.00 78.19 95 ILE A N 1
ATOM 725 C CA . ILE A 1 95 ? 3.971 7.020 2.087 1.00 78.19 95 ILE A CA 1
ATOM 726 C C . ILE A 1 95 ? 4.904 8.245 2.143 1.00 78.19 95 ILE A C 1
ATOM 728 O O . ILE A 1 95 ? 5.855 8.325 1.365 1.00 78.19 95 ILE A O 1
ATOM 732 N N . GLU A 1 96 ? 4.683 9.171 3.080 1.00 70.62 96 GLU A N 1
ATOM 733 C CA . GLU A 1 96 ? 5.532 10.355 3.280 1.00 70.62 96 GLU A CA 1
ATOM 734 C C . GLU A 1 96 ? 6.984 9.986 3.598 1.00 70.62 96 GLU A C 1
ATOM 736 O O . GLU A 1 96 ? 7.894 10.614 3.073 1.00 70.62 96 GLU A O 1
ATOM 741 N N . GLU A 1 97 ? 7.222 8.951 4.405 1.00 67.75 97 GLU A N 1
ATOM 742 C CA . GLU A 1 97 ? 8.574 8.500 4.757 1.00 67.75 97 GLU A CA 1
ATOM 743 C C . GLU A 1 97 ? 9.297 7.783 3.596 1.00 67.75 97 GLU A C 1
ATOM 745 O O . GLU A 1 97 ? 10.518 7.634 3.633 1.00 67.75 97 GLU A O 1
ATOM 750 N N . MET A 1 98 ? 8.576 7.356 2.551 1.00 68.12 98 MET A N 1
ATOM 751 C CA . MET A 1 98 ? 9.104 6.466 1.504 1.00 68.12 98 MET A CA 1
ATOM 752 C C . MET A 1 98 ? 9.261 7.105 0.122 1.00 68.12 98 MET A C 1
ATOM 754 O O . MET A 1 98 ? 10.085 6.635 -0.660 1.00 68.12 98 MET A O 1
ATOM 758 N N . PHE A 1 99 ? 8.500 8.158 -0.190 1.00 61.97 99 PHE A N 1
ATOM 759 C CA . PHE A 1 99 ? 8.473 8.796 -1.518 1.00 61.97 99 PHE A CA 1
ATOM 760 C C . PHE A 1 99 ? 9.112 10.192 -1.558 1.00 61.97 99 PHE A C 1
ATOM 762 O O . PHE A 1 99 ? 8.861 10.961 -2.486 1.00 61.97 99 PHE A O 1
ATOM 769 N N . VAL A 1 100 ? 9.955 10.542 -0.579 1.00 48.91 100 VAL A N 1
ATOM 770 C CA . VAL A 1 100 ? 10.642 11.841 -0.565 1.00 48.91 100 VAL A CA 1
ATOM 771 C C . VAL A 1 100 ? 11.663 11.917 -1.702 1.00 48.91 100 VAL A C 1
ATOM 773 O O . VAL A 1 100 ? 12.824 11.549 -1.535 1.00 48.91 100 VAL A O 1
ATOM 776 N N . GLN A 1 101 ? 11.217 12.447 -2.842 1.00 42.25 101 GLN A N 1
ATOM 777 C CA . GLN A 1 101 ? 11.922 13.542 -3.508 1.00 42.25 101 GLN A CA 1
ATOM 778 C C . GLN A 1 101 ? 11.028 14.449 -4.363 1.00 42.25 101 GLN A C 1
ATOM 780 O O . GLN A 1 101 ? 11.431 15.583 -4.551 1.00 42.25 101 GLN A O 1
ATOM 785 N N . ASP A 1 102 ? 9.809 14.056 -4.760 1.00 44.50 102 ASP A N 1
ATOM 786 C CA . ASP A 1 102 ? 8.951 14.913 -5.608 1.00 44.50 102 ASP A CA 1
ATOM 787 C C . ASP A 1 102 ? 7.437 14.749 -5.328 1.00 44.50 102 ASP A C 1
ATOM 789 O O . ASP A 1 102 ? 6.625 14.636 -6.245 1.00 44.50 102 ASP A O 1
ATOM 793 N N . LEU A 1 103 ? 7.021 14.729 -4.055 1.00 50.69 103 LEU A N 1
ATOM 794 C CA . LEU A 1 103 ? 5.614 14.971 -3.688 1.00 50.69 103 LEU A CA 1
ATOM 795 C C . LEU A 1 103 ? 5.422 16.449 -3.326 1.00 50.69 103 LEU A C 1
ATOM 797 O O . LEU A 1 103 ? 4.932 16.791 -2.251 1.00 50.69 103 LEU A O 1
ATOM 801 N N . ASP A 1 104 ? 5.814 17.343 -4.233 1.00 43.84 104 ASP A N 1
ATOM 802 C CA . ASP A 1 104 ? 5.162 18.647 -4.273 1.00 43.84 104 ASP A CA 1
ATOM 803 C C . ASP A 1 104 ? 3.679 18.367 -4.518 1.00 43.84 104 ASP A C 1
ATOM 805 O O . ASP A 1 104 ? 3.358 17.574 -5.401 1.00 43.84 104 ASP A O 1
ATOM 809 N N . TYR A 1 105 ? 2.782 19.022 -3.778 1.00 46.53 105 TYR A N 1
ATOM 810 C CA . TYR A 1 105 ? 1.327 18.925 -3.951 1.00 46.53 105 TYR A CA 1
ATOM 811 C C . TYR A 1 105 ? 0.647 17.821 -3.124 1.00 46.53 105 TYR A C 1
ATOM 813 O O . TYR A 1 105 ? 0.122 16.825 -3.630 1.00 46.53 105 TYR A O 1
ATOM 821 N N . TYR A 1 106 ? 0.534 18.080 -1.815 1.00 48.25 106 TYR A N 1
ATOM 822 C CA . TYR A 1 106 ? -0.700 17.739 -1.109 1.00 48.25 106 TYR A CA 1
ATOM 823 C C . TYR A 1 106 ? -1.869 18.115 -2.018 1.00 48.25 106 TYR A C 1
ATOM 825 O O . TYR A 1 106 ? -1.959 19.257 -2.456 1.00 48.25 106 TYR A O 1
ATOM 833 N N . SER A 1 107 ? -2.705 17.128 -2.323 1.00 46.84 107 SER A N 1
ATOM 834 C CA . SER A 1 107 ? -4.083 17.291 -2.769 1.00 46.84 107 SER A CA 1
ATOM 835 C C . SER A 1 107 ? -4.630 18.690 -2.468 1.00 46.84 107 SER A C 1
ATOM 837 O O . SER A 1 107 ? -4.984 18.965 -1.322 1.00 46.84 107 SER A O 1
ATOM 839 N N . ASN A 1 108 ? -4.7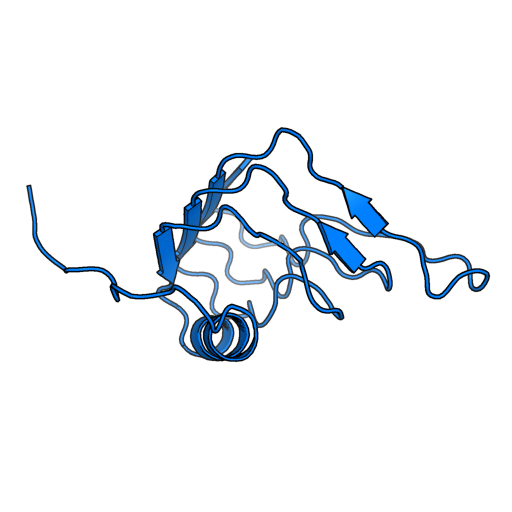09 19.552 -3.486 1.00 37.75 108 ASN A N 1
ATOM 840 C CA . ASN A 1 108 ? -5.692 20.622 -3.451 1.00 37.75 108 ASN A CA 1
ATOM 841 C C . ASN A 1 108 ? -7.057 19.933 -3.328 1.00 37.75 108 ASN A C 1
ATOM 843 O O . ASN A 1 108 ? -7.459 19.162 -4.206 1.00 37.75 108 ASN A O 1
ATOM 847 N N . GLU A 1 109 ? -7.719 20.158 -2.199 1.00 57.97 109 GLU A N 1
ATOM 848 C CA . GLU A 1 109 ? -9.170 20.274 -2.201 1.00 57.97 109 GLU A CA 1
ATOM 849 C C . GLU A 1 109 ? -9.543 21.423 -3.148 1.00 57.97 109 GLU A C 1
ATOM 851 O O . GLU A 1 109 ? -8.916 22.477 -3.083 1.00 57.97 109 GLU A O 1
ATOM 856 N N . GLU A 1 110 ? -10.486 21.143 -4.049 1.00 47.41 110 GLU A N 1
ATOM 857 C CA . GLU A 1 110 ? -11.427 22.017 -4.787 1.00 47.41 110 GLU A CA 1
ATOM 858 C C . GLU A 1 110 ? -11.784 21.257 -6.084 1.00 47.41 110 GLU A C 1
ATOM 860 O O . GLU A 1 110 ? -10.920 20.941 -6.902 1.00 47.41 110 GLU A O 1
ATOM 865 N N . GLU A 1 111 ? -12.937 20.582 -6.111 1.00 46.88 111 GLU A N 1
ATOM 866 C CA . GLU A 1 111 ? -14.216 21.106 -6.633 1.00 46.88 111 GLU A CA 1
ATOM 867 C C . GLU A 1 111 ? -14.147 21.485 -8.121 1.00 46.88 111 GLU A C 1
ATOM 869 O O . GLU A 1 111 ? -13.729 22.581 -8.476 1.00 46.88 111 GLU A O 1
ATOM 874 N N . GLU A 1 112 ? -14.594 20.559 -8.979 1.00 34.84 112 GLU A N 1
ATOM 875 C CA . GLU A 1 112 ? -15.727 20.765 -9.905 1.00 34.84 112 GLU A CA 1
ATOM 876 C C . GLU A 1 112 ? -16.307 19.413 -10.358 1.00 34.84 112 GLU A C 1
ATOM 878 O O . GLU A 1 112 ? -15.513 18.489 -10.664 1.00 34.84 112 GLU A O 1
#

Secondary structure (DSSP, 8-state):
-EEES-SS-SEEE-----TT-TT-EEE-TT--EEEEES-TT--EEE-SSSEEE-TT--EEEEES-TT--BS-SS--B-TT--EEEES-HHHHHHHHHH-TTS----------

Radius of gyration: 14.1 Å; chains: 1; bounding box: 34×42×26 Å

Organism: Quillaja saponaria (NCBI:txid32244)

Foldseek 3Di:
DEDEDDADDQEQDEDDDDPPDLAAEDEPAPAAEAHYYQHQRHAEHYEDSHEYEDARHAYYAHYNHANHQYHYPDQHHHPNHAYYHYPYPNNVVVCVVRPPDDPPDDDDDDDD

InterPro domains:
  IPR032675 Leucine-rich repeat domain superfamily [G3DSA:3.80.10.10] (1-103)
  IPR057135 Disease resistance protein At4g27190-like, leucine-rich repeats [PF23247] (1-71)

pLDDT: mean 81.28, std 16.28, range [34.84, 96.81]